Protein AF-A0A3C0YB85-F1 (afdb_monomer)

Foldseek 3Di:
DAEDEAEFEPDPVGVVVQVVVQVCCCVPPVYHYHYDYDHDPD

Nearest PDB structures (foldseek):
  7s7v-assembly3_C  TM=9.197E-01  e=8.806E-01  Thermoanaerobacter sp. X513
  6per-assembly1_A  TM=8.958E-01  e=8.220E-01  Thermoanaerobacter sp. X513
  5x0o-assembly3_E  TM=6.602E-01  e=5.080E-01  Vibrio vulnificus
  8e97-assembly1_C  TM=6.606E-01  e=2.470E+00  Homo sapiens
  4xws-assembly1_B  TM=6.411E-01  e=6.927E+00  Pseudomonas aeruginosa PAO1

Mean predicted aligned error: 2.84 Å

Structure (mmCIF, N/CA/C/O backbone):
data_AF-A0A3C0YB85-F1
#
_entry.id   AF-A0A3C0YB85-F1
#
loop_
_atom_site.group_PDB
_atom_site.id
_atom_site.type_symbol
_atom_site.label_atom_id
_atom_site.label_alt_id
_atom_site.label_comp_id
_atom_site.label_asym_id
_atom_site.label_entity_id
_atom_site.label_seq_id
_atom_site.pdbx_PDB_ins_code
_atom_site.Cartn_x
_atom_site.Cartn_y
_atom_site.Cartn_z
_atom_site.occupancy
_atom_site.B_iso_or_equiv
_atom_site.auth_seq_id
_atom_site.auth_comp_id
_atom_site.auth_asym_id
_atom_site.auth_atom_id
_atom_site.pdbx_PDB_model_num
ATOM 1 N N . MET A 1 1 ? -13.905 -3.942 12.172 1.00 71.00 1 MET A N 1
ATOM 2 C CA . MET A 1 1 ? -12.656 -3.516 11.504 1.00 71.00 1 MET A CA 1
ATOM 3 C C . MET A 1 1 ? -12.741 -3.943 10.049 1.00 71.00 1 MET A C 1
ATOM 5 O O . MET A 1 1 ? -12.967 -5.122 9.803 1.00 71.00 1 MET A O 1
ATOM 9 N N . LYS A 1 2 ? -12.700 -3.005 9.097 1.00 89.19 2 LYS A N 1
ATOM 10 C CA . LYS A 1 2 ? -12.807 -3.337 7.668 1.00 89.19 2 LYS A CA 1
ATOM 11 C C . LYS A 1 2 ? -11.415 -3.661 7.132 1.00 89.19 2 LYS A C 1
ATOM 13 O O . LYS A 1 2 ? -10.488 -2.894 7.383 1.00 89.19 2 LYS A O 1
ATOM 18 N N . LYS A 1 3 ? -11.286 -4.781 6.420 1.00 94.94 3 LYS A N 1
ATOM 19 C CA . LYS A 1 3 ? -10.040 -5.203 5.779 1.00 94.94 3 LYS A CA 1
ATOM 20 C C . LYS A 1 3 ? -10.118 -4.957 4.276 1.00 94.94 3 LYS A C 1
ATOM 22 O O . LYS A 1 3 ? -11.115 -5.319 3.652 1.00 94.94 3 LYS A O 1
ATOM 27 N N . VAL A 1 4 ? -9.088 -4.335 3.713 1.00 97.31 4 VAL A N 1
ATOM 28 C CA . VAL A 1 4 ? -8.977 -4.053 2.277 1.00 97.31 4 VAL A CA 1
ATOM 29 C C . VAL A 1 4 ? -7.577 -4.392 1.773 1.00 97.31 4 VAL A C 1
ATOM 31 O O . VAL A 1 4 ? -6.603 -4.318 2.519 1.00 97.31 4 VAL A O 1
ATOM 34 N N . VAL A 1 5 ? -7.487 -4.763 0.499 1.00 98.00 5 VAL A N 1
ATOM 35 C CA . VAL A 1 5 ? -6.221 -5.032 -0.189 1.00 98.00 5 VAL A CA 1
ATOM 36 C C . VAL A 1 5 ? -6.109 -4.056 -1.354 1.00 98.00 5 VAL A C 1
ATOM 38 O O . VAL A 1 5 ? -7.035 -3.958 -2.160 1.00 98.00 5 VAL A O 1
ATOM 41 N N . ILE A 1 6 ? -4.997 -3.329 -1.440 1.00 98.06 6 ILE A N 1
ATOM 42 C CA . ILE A 1 6 ? -4.686 -2.440 -2.564 1.00 98.06 6 ILE A CA 1
ATOM 43 C C . ILE A 1 6 ? -3.759 -3.190 -3.517 1.00 98.06 6 ILE A C 1
ATOM 45 O O . ILE A 1 6 ? -2.614 -3.478 -3.175 1.00 98.06 6 ILE A O 1
ATOM 49 N N . ALA A 1 7 ? -4.241 -3.477 -4.722 1.00 97.69 7 ALA A N 1
ATOM 50 C CA . ALA A 1 7 ? -3.398 -3.948 -5.813 1.00 97.69 7 ALA A CA 1
ATOM 51 C C . ALA A 1 7 ? -2.661 -2.761 -6.457 1.00 97.69 7 ALA A C 1
ATOM 53 O O . ALA A 1 7 ? -3.292 -1.765 -6.811 1.00 97.69 7 ALA A O 1
ATOM 54 N N . THR A 1 8 ? -1.339 -2.851 -6.613 1.00 97.38 8 THR A N 1
ATOM 55 C CA . THR A 1 8 ? -0.512 -1.767 -7.171 1.00 97.38 8 THR A CA 1
ATOM 56 C C . THR A 1 8 ? 0.597 -2.295 -8.073 1.00 97.38 8 THR A C 1
ATOM 58 O O . THR A 1 8 ? 1.081 -3.408 -7.889 1.00 97.38 8 THR A O 1
ATOM 61 N N . ARG A 1 9 ? 1.042 -1.478 -9.037 1.00 96.56 9 ARG A N 1
ATOM 62 C CA . ARG A 1 9 ? 2.246 -1.776 -9.827 1.00 96.56 9 ARG A CA 1
ATOM 63 C C . ARG A 1 9 ? 3.479 -1.781 -8.923 1.00 96.56 9 ARG A C 1
ATOM 65 O O . ARG A 1 9 ? 3.546 -1.028 -7.955 1.00 96.56 9 ARG A O 1
ATOM 72 N N . GLU A 1 10 ? 4.490 -2.553 -9.303 1.00 95.81 10 GLU A N 1
ATOM 73 C CA . GLU A 1 10 ? 5.764 -2.645 -8.567 1.00 95.81 10 GLU A CA 1
ATOM 74 C C . GLU A 1 10 ? 6.738 -1.488 -8.846 1.00 95.81 10 GLU A C 1
ATOM 76 O O . GLU A 1 10 ? 7.842 -1.444 -8.303 1.00 95.81 10 GLU A O 1
AT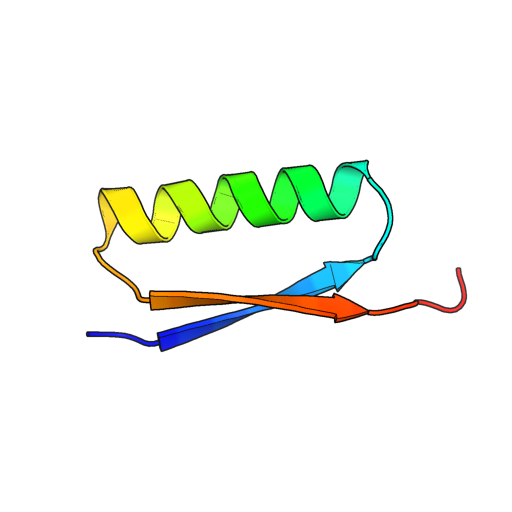OM 81 N N . SER A 1 11 ? 6.357 -0.519 -9.686 1.00 95.75 11 SER A N 1
ATOM 82 C CA . SER A 1 11 ? 7.187 0.669 -9.882 1.00 95.75 11 SER A CA 1
ATOM 83 C C . SER A 1 11 ? 7.289 1.467 -8.578 1.00 95.75 11 SER A C 1
ATOM 85 O O . SER A 1 11 ? 6.333 1.572 -7.808 1.00 95.75 11 SER A O 1
AT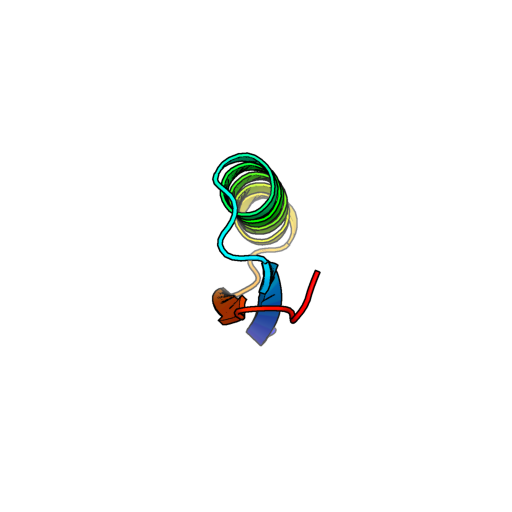OM 87 N N . ARG A 1 12 ? 8.453 2.085 -8.339 1.00 96.00 12 ARG A N 1
ATOM 88 C CA . ARG A 1 12 ? 8.714 2.844 -7.101 1.00 96.00 12 ARG A CA 1
ATOM 89 C C . ARG A 1 12 ? 7.668 3.931 -6.836 1.00 96.00 12 ARG A C 1
ATOM 91 O O . ARG A 1 12 ? 7.271 4.118 -5.692 1.00 96.00 12 ARG A O 1
ATOM 98 N N . LEU A 1 1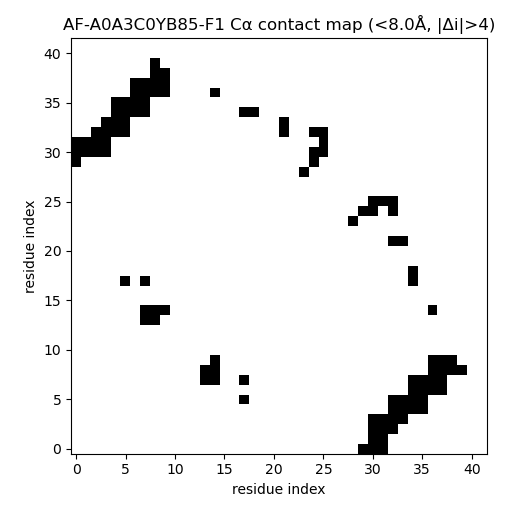3 ? 7.216 4.628 -7.884 1.00 97.12 13 LEU A N 1
ATOM 99 C CA . LEU A 1 13 ? 6.180 5.655 -7.758 1.00 97.12 13 LEU A CA 1
ATOM 100 C C . LEU A 1 13 ? 4.828 5.049 -7.362 1.00 97.12 13 LEU A C 1
ATOM 102 O O . LEU A 1 13 ? 4.173 5.584 -6.475 1.00 97.12 13 LEU A O 1
ATOM 106 N N . ALA A 1 14 ? 4.430 3.933 -7.977 1.00 97.31 14 ALA A N 1
ATOM 107 C CA . ALA A 1 14 ? 3.156 3.288 -7.674 1.00 97.31 14 ALA A CA 1
ATOM 108 C C . ALA A 1 14 ? 3.129 2.735 -6.242 1.00 97.31 14 ALA A C 1
ATOM 110 O O . ALA A 1 14 ? 2.160 2.950 -5.520 1.00 97.31 14 ALA A O 1
ATOM 111 N N . LEU A 1 15 ? 4.219 2.105 -5.794 1.00 97.56 15 LEU A N 1
ATOM 112 C CA . LEU A 1 15 ? 4.359 1.666 -4.403 1.00 97.56 15 LEU A CA 1
ATOM 113 C C . LEU A 1 15 ? 4.284 2.844 -3.426 1.00 97.56 15 LEU A C 1
ATOM 115 O O . LEU A 1 15 ? 3.548 2.773 -2.447 1.00 97.56 15 LEU A O 1
ATOM 119 N N . TRP A 1 16 ? 4.972 3.955 -3.712 1.00 98.25 16 TRP A N 1
ATOM 120 C CA . TRP A 1 16 ? 4.894 5.153 -2.871 1.00 98.25 16 TRP A CA 1
ATOM 121 C C . TRP A 1 16 ? 3.466 5.714 -2.787 1.00 98.25 16 TRP A C 1
ATOM 123 O O . TRP A 1 16 ? 2.993 6.051 -1.703 1.00 98.25 16 TRP A O 1
ATOM 133 N N . GLN A 1 17 ? 2.750 5.766 -3.914 1.00 98.56 17 GLN A N 1
ATOM 134 C CA . GLN A 1 17 ? 1.348 6.188 -3.950 1.00 98.56 17 GLN A CA 1
ATOM 135 C C . GLN A 1 17 ? 0.446 5.236 -3.148 1.00 98.56 17 GLN A C 1
ATOM 137 O O . GLN A 1 17 ? -0.418 5.695 -2.401 1.00 98.56 17 GLN A O 1
ATOM 142 N N . ALA A 1 18 ? 0.653 3.922 -3.268 1.00 98.50 18 ALA A N 1
ATOM 143 C CA . ALA A 1 18 ? -0.123 2.914 -2.550 1.00 98.50 18 ALA A CA 1
ATOM 144 C C . ALA A 1 18 ? 0.099 2.985 -1.030 1.00 98.50 18 ALA A C 1
ATOM 146 O O . ALA A 1 18 ? -0.872 2.964 -0.274 1.00 98.50 18 ALA A O 1
ATOM 147 N N . GLU A 1 19 ? 1.347 3.156 -0.586 1.00 98.44 19 GLU A N 1
ATOM 148 C CA . GLU A 1 19 ? 1.688 3.379 0.827 1.00 98.44 19 GLU A CA 1
ATOM 149 C C . GLU A 1 19 ? 1.062 4.674 1.364 1.00 98.44 19 GLU A C 1
ATOM 151 O O . GLU A 1 19 ? 0.514 4.697 2.467 1.00 98.44 19 GLU A O 1
ATOM 156 N N . HIS A 1 20 ? 1.061 5.748 0.566 1.00 98.56 20 HIS A N 1
ATOM 157 C CA . HIS A 1 20 ? 0.407 7.000 0.947 1.00 98.56 20 HIS A CA 1
ATOM 158 C C . HIS A 1 20 ? -1.100 6.814 1.190 1.00 98.56 20 HIS A C 1
ATOM 160 O O . HIS A 1 20 ? -1.631 7.265 2.208 1.00 98.56 20 HIS A O 1
ATOM 166 N N . VAL A 1 21 ? -1.798 6.112 0.290 1.00 98.38 21 VAL A N 1
ATOM 167 C CA . VAL A 1 21 ? -3.233 5.821 0.445 1.00 98.38 21 VAL A CA 1
ATOM 168 C C . VAL A 1 21 ? -3.485 4.893 1.635 1.00 98.38 21 VAL A C 1
ATOM 170 O O . VAL A 1 21 ? -4.408 5.146 2.412 1.00 98.38 21 VAL A O 1
ATOM 173 N N . LYS A 1 22 ? -2.653 3.861 1.821 1.00 98.38 22 LYS A N 1
ATOM 174 C CA . LYS A 1 22 ? -2.703 2.971 2.986 1.00 98.38 22 LYS A CA 1
ATOM 175 C C . LYS A 1 22 ? -2.638 3.762 4.293 1.00 98.38 22 LYS A C 1
ATOM 177 O O . LYS A 1 22 ? -3.552 3.644 5.106 1.00 98.38 22 LYS A O 1
ATOM 182 N N . ALA A 1 23 ? -1.645 4.637 4.447 1.00 98.31 23 ALA A N 1
ATOM 183 C CA . ALA A 1 23 ? -1.481 5.443 5.654 1.00 98.31 23 ALA A CA 1
ATOM 184 C C . ALA A 1 23 ? -2.706 6.334 5.941 1.00 98.31 23 ALA A C 1
ATOM 186 O O . ALA A 1 23 ? -3.101 6.507 7.097 1.00 98.31 23 ALA A O 1
ATOM 187 N N . LEU A 1 24 ? -3.355 6.882 4.907 1.00 98.31 24 LEU A N 1
ATOM 188 C CA . LEU A 1 24 ? -4.576 7.682 5.068 1.00 98.31 24 LEU A CA 1
ATOM 189 C C . LEU A 1 24 ? -5.777 6.844 5.523 1.00 98.31 24 LEU A C 1
ATOM 191 O O . LEU A 1 24 ? -6.540 7.289 6.379 1.00 98.31 24 LEU A O 1
ATOM 195 N N . LEU A 1 25 ? -5.953 5.645 4.970 1.00 97.75 25 LEU A N 1
ATOM 196 C CA . LEU A 1 25 ? -7.045 4.742 5.341 1.00 97.75 25 LEU A CA 1
ATOM 197 C C . LEU A 1 25 ? -6.871 4.194 6.763 1.00 97.75 25 LEU A C 1
ATOM 199 O O . LEU A 1 25 ? -7.833 4.163 7.532 1.00 97.75 25 LEU A O 1
ATOM 203 N N . GLU A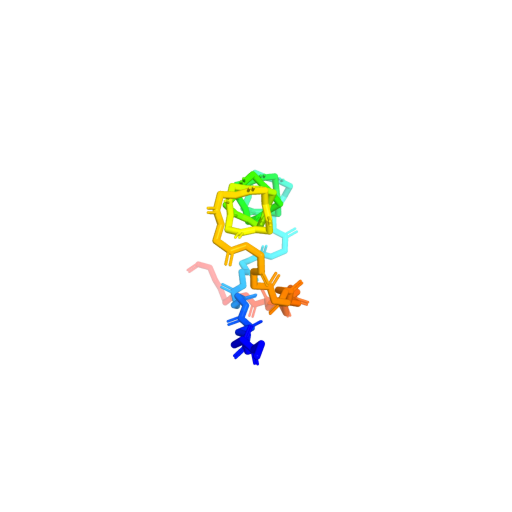 1 26 ? -5.648 3.813 7.130 1.00 97.38 26 GLU A N 1
ATOM 204 C CA . GLU A 1 26 ? -5.322 3.339 8.476 1.00 97.38 26 GLU A CA 1
ATOM 205 C C . GLU A 1 26 ? -5.509 4.459 9.510 1.00 97.38 26 GLU A C 1
ATOM 207 O O . GLU A 1 26 ? -6.199 4.263 10.509 1.00 97.38 26 GLU A O 1
ATOM 212 N N . SER A 1 27 ? -4.989 5.664 9.245 1.00 97.75 27 SER A N 1
ATOM 213 C CA . SER A 1 27 ? -5.055 6.786 10.197 1.00 97.75 27 SER A CA 1
ATOM 214 C C . SER A 1 27 ? -6.443 7.408 10.350 1.00 97.75 27 SER A C 1
ATOM 216 O O . SER A 1 27 ? -6.824 7.775 11.459 1.00 97.75 27 SER A O 1
ATOM 218 N N . ARG A 1 28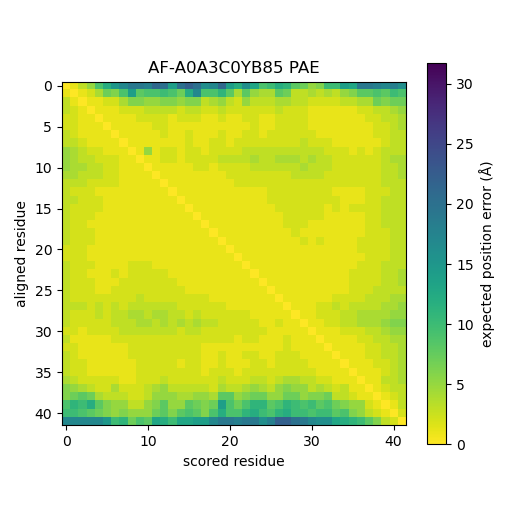 ? -7.207 7.563 9.261 1.00 97.62 28 ARG A N 1
ATOM 219 C CA . ARG A 1 28 ? -8.497 8.277 9.301 1.00 97.62 28 ARG A CA 1
ATOM 220 C C . ARG A 1 28 ? -9.681 7.367 9.570 1.00 97.62 28 ARG A C 1
ATOM 222 O O . ARG A 1 28 ? -10.673 7.824 10.129 1.00 97.62 28 ARG 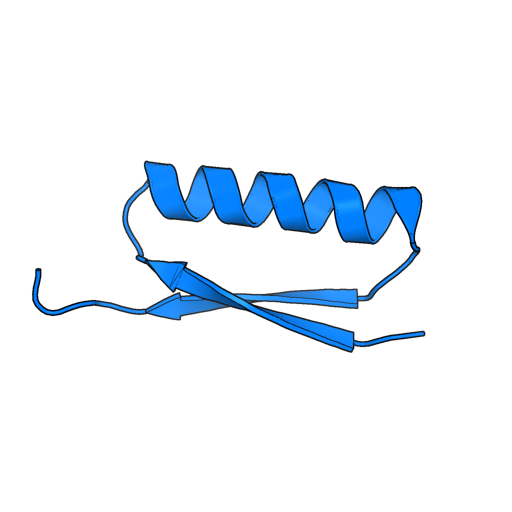A O 1
ATOM 229 N N . LEU A 1 29 ? -9.611 6.116 9.120 1.00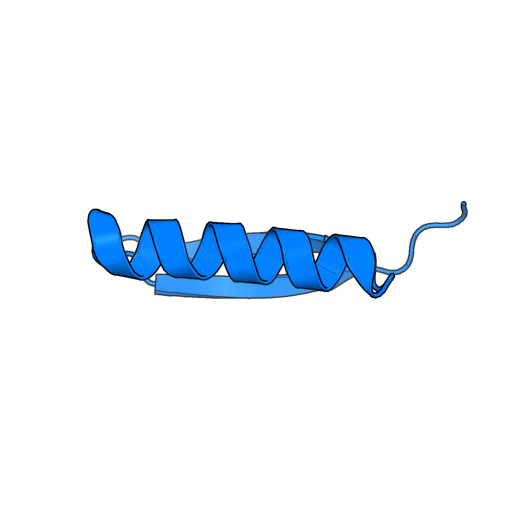 96.56 29 LEU A N 1
ATOM 230 C CA . LEU A 1 29 ? -10.744 5.192 9.173 1.00 96.56 29 LEU A CA 1
ATOM 231 C C . LEU A 1 29 ? -10.488 3.986 10.083 1.00 96.56 29 LEU A C 1
ATOM 233 O O . LEU A 1 29 ? -11.426 3.230 10.341 1.00 96.56 29 LEU A O 1
ATOM 237 N N . GLY A 1 30 ? -9.251 3.774 10.554 1.00 96.31 30 GLY A N 1
ATOM 238 C CA . GLY A 1 30 ? -8.893 2.601 11.358 1.00 96.31 30 GLY A CA 1
ATOM 239 C C . GLY A 1 30 ? -9.074 1.284 10.598 1.00 96.31 30 GLY A C 1
ATOM 240 O O . GLY A 1 30 ? -9.432 0.262 11.189 1.00 96.31 30 GLY A O 1
ATOM 241 N N . TRP A 1 31 ? -8.942 1.311 9.268 1.00 97.44 31 TRP A N 1
ATOM 242 C CA . TRP A 1 31 ? -9.041 0.110 8.436 1.00 97.44 31 TRP A CA 1
ATOM 243 C C . TRP A 1 31 ? -7.738 -0.679 8.488 1.00 97.44 31 TRP A C 1
ATOM 245 O O . TRP A 1 31 ? -6.678 -0.109 8.704 1.00 97.44 31 TRP A O 1
ATOM 255 N N . GLN A 1 32 ? -7.819 -1.986 8.248 1.00 97.81 32 GLN A N 1
ATOM 256 C CA . GLN A 1 32 ? -6.639 -2.812 8.013 1.00 97.81 32 GLN A CA 1
ATOM 257 C C . GLN A 1 32 ? -6.372 -2.861 6.509 1.00 97.81 32 GLN A C 1
ATOM 259 O O . GLN A 1 32 ? -7.248 -3.291 5.749 1.00 97.81 32 GLN A O 1
ATOM 264 N N . VAL A 1 33 ? -5.186 -2.424 6.082 1.00 98.06 33 VAL A N 1
ATOM 265 C CA . VAL A 1 33 ? -4.847 -2.288 4.663 1.00 98.06 33 VAL A CA 1
ATOM 266 C C . VAL A 1 33 ? -3.580 -3.070 4.332 1.00 98.06 33 VAL A C 1
ATOM 268 O O . VAL A 1 33 ? -2.501 -2.786 4.849 1.00 98.06 33 VAL A O 1
ATOM 271 N N . ASP A 1 34 ? -3.705 -4.014 3.405 1.00 98.19 34 ASP A N 1
ATOM 272 C CA . ASP A 1 34 ? -2.575 -4.764 2.854 1.00 98.19 34 ASP A CA 1
ATOM 273 C C . ASP A 1 34 ? -2.266 -4.286 1.425 1.00 98.19 34 ASP A C 1
ATOM 275 O O . ASP A 1 34 ? -3.172 -3.889 0.685 1.00 98.19 34 ASP A O 1
ATOM 279 N N . LEU A 1 35 ? -0.994 -4.330 1.020 1.00 98.00 35 LEU A N 1
ATOM 280 C CA . LEU A 1 35 ? -0.574 -4.031 -0.352 1.00 98.00 35 LEU A CA 1
ATOM 281 C C . LEU A 1 35 ? -0.258 -5.328 -1.100 1.00 98.00 35 LEU A C 1
ATOM 283 O O . LEU A 1 35 ? 0.456 -6.188 -0.588 1.00 98.00 35 LEU A O 1
ATOM 287 N N . LEU A 1 36 ? -0.762 -5.440 -2.327 1.00 97.75 36 LEU A N 1
ATOM 288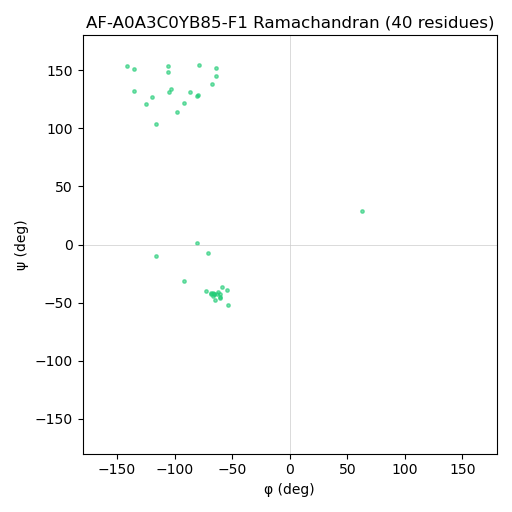 C CA . LEU A 1 36 ? -0.470 -6.524 -3.257 1.00 97.75 36 LEU A CA 1
ATOM 289 C C . LEU A 1 36 ? 0.248 -5.946 -4.481 1.00 97.75 36 LEU A C 1
ATOM 291 O O . LEU A 1 36 ? -0.369 -5.303 -5.332 1.00 97.75 36 LEU A O 1
ATOM 295 N N . GLY A 1 37 ? 1.562 -6.159 -4.547 1.00 95.88 37 GLY A N 1
ATOM 296 C CA . GLY A 1 37 ? 2.366 -5.807 -5.716 1.00 95.88 37 GLY A CA 1
ATOM 297 C C . GLY A 1 37 ? 2.000 -6.675 -6.919 1.00 95.88 37 GLY A C 1
ATOM 298 O O . GLY A 1 37 ? 1.782 -7.878 -6.783 1.00 95.88 37 GLY A O 1
ATOM 299 N N . MET A 1 38 ? 1.910 -6.057 -8.093 1.00 96.31 38 MET A N 1
ATOM 300 C CA . MET A 1 38 ? 1.619 -6.724 -9.355 1.00 96.31 38 MET A CA 1
ATOM 301 C C . MET A 1 38 ? 2.557 -6.228 -10.454 1.00 96.31 38 MET A C 1
ATOM 303 O O . MET A 1 38 ? 2.706 -5.023 -10.681 1.00 96.31 38 MET A O 1
ATOM 307 N N . THR A 1 39 ? 3.136 -7.164 -11.195 1.00 93.31 39 THR A N 1
ATOM 308 C CA . THR A 1 39 ? 3.833 -6.869 -12.446 1.00 93.31 39 THR A CA 1
ATOM 309 C C . THR A 1 39 ? 2.799 -6.712 -13.566 1.00 93.31 39 THR A C 1
ATOM 311 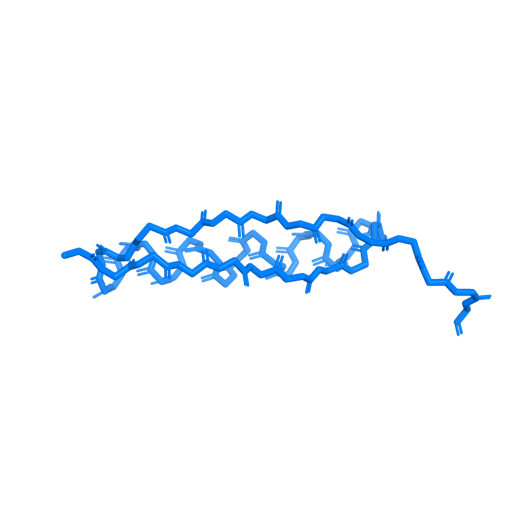O O . THR A 1 39 ? 1.952 -7.581 -13.771 1.00 93.31 39 THR A O 1
ATOM 314 N N . THR A 1 40 ? 2.847 -5.605 -14.305 1.00 86.94 40 THR A N 1
ATOM 315 C CA . THR A 1 40 ? 2.017 -5.386 -15.503 1.00 86.94 40 THR A CA 1
ATOM 316 C C . THR A 1 40 ? 2.882 -5.521 -16.755 1.00 86.94 40 THR A C 1
ATOM 318 O O . THR A 1 40 ? 4.082 -5.270 -16.692 1.00 86.94 40 THR A O 1
ATOM 321 N N . GLN A 1 41 ? 2.298 -5.895 -17.900 1.00 86.31 41 GLN A N 1
ATOM 322 C CA . GLN A 1 41 ? 3.060 -6.085 -19.150 1.00 86.31 41 GLN A CA 1
ATOM 323 C C . GLN A 1 41 ? 3.579 -4.779 -19.787 1.00 86.31 41 GLN A C 1
ATOM 325 O O . GLN A 1 41 ? 4.361 -4.835 -20.731 1.00 86.31 41 GLN A O 1
ATOM 330 N N . GLY A 1 42 ? 3.190 -3.617 -19.257 1.00 66.94 42 GLY A N 1
ATOM 331 C CA . GLY A 1 42 ? 3.582 -2.294 -19.753 1.00 66.94 42 GLY A CA 1
ATOM 332 C C . GLY A 1 42 ? 2.445 -1.317 -19.596 1.00 66.94 42 GLY A C 1
ATOM 333 O O . GLY A 1 42 ? 1.453 -1.500 -20.324 1.00 66.94 42 GLY A O 1
#

Sequence (42 aa):
MKKVVIATRESRLALWQAEHVKALLESRLGWQVDLLGMTTQG

pLDDT: mean 95.28, std 6.52, range [66.94, 98.56]

Radius of gyration: 10.92 Å; Cα contacts (8 Å, |Δi|>4): 54; chains: 1; bounding box: 22×15×31 Å

Secondary structure (DSSP, 8-state):
--EEEEEEESSHHHHHHHHHHHHHHHHHH--EEEEEEE----

Solvent-accessible surface area (backbone atoms only — not comparable to full-atom values): 2565 Å² total; per-residue (Å²): 127,56,75,49,74,47,78,37,47,70,48,72,66,43,44,53,53,51,52,54,53,41,53,50,42,36,73,76,69,59,33,48,69,46,80,41,75,40,90,72,101,121